Protein AF-A0A540K7S5-F1 (afdb_monomer_lite)

Foldseek 3Di:
DDDDDDDDPDDDPDDPPCPPDPPVNVVQCVLLVVQVVSNPDDPVVSVVSVVVVVVVVVVVVVVVVVVCVVVVD

Structure (mmCIF, N/CA/C/O backbone):
data_AF-A0A540K7S5-F1
#
_entry.id   AF-A0A540K7S5-F1
#
loop_
_atom_site.group_PDB
_atom_site.id
_atom_site.type_symbol
_atom_site.label_atom_id
_atom_site.label_alt_id
_atom_site.label_comp_id
_atom_site.label_asym_id
_atom_site.label_entity_id
_atom_site.label_seq_id
_atom_site.pdbx_PDB_ins_code
_atom_site.Cartn_x
_atom_site.Cartn_y
_atom_site.Cartn_z
_atom_site.occupancy
_atom_site.B_iso_or_equiv
_atom_site.auth_seq_id
_atom_site.auth_comp_id
_atom_site.auth_asym_id
_atom_site.auth_atom_id
_atom_site.pdbx_PDB_model_num
ATOM 1 N N . MET A 1 1 ? 62.407 22.895 -38.737 1.00 39.47 1 MET A N 1
ATOM 2 C CA . MET A 1 1 ? 61.494 23.913 -38.164 1.00 39.47 1 MET A CA 1
ATOM 3 C C . MET A 1 1 ? 60.244 23.201 -37.651 1.00 39.47 1 MET A C 1
ATOM 5 O O . MET A 1 1 ? 59.584 22.538 -38.436 1.00 39.47 1 MET A O 1
ATOM 9 N N . LYS A 1 2 ? 59.979 23.220 -36.336 1.00 43.53 2 LYS A N 1
ATOM 10 C CA . LYS A 1 2 ? 58.848 22.510 -35.703 1.00 43.53 2 LYS A CA 1
ATOM 11 C C . LYS A 1 2 ? 57.665 23.474 -35.565 1.00 43.53 2 LYS A C 1
ATOM 13 O O . LYS A 1 2 ? 57.769 24.448 -34.829 1.00 43.53 2 LYS A O 1
ATOM 18 N N . THR A 1 3 ? 56.552 23.223 -36.248 1.00 54.12 3 THR A N 1
ATOM 19 C CA . THR A 1 3 ? 55.330 24.028 -36.095 1.00 54.12 3 THR A CA 1
ATOM 20 C C . THR A 1 3 ? 54.504 23.508 -34.920 1.00 54.12 3 THR A C 1
ATOM 22 O O . THR A 1 3 ? 53.843 22.474 -35.028 1.00 54.12 3 THR A O 1
ATOM 25 N N . MET A 1 4 ? 54.526 24.225 -33.795 1.00 55.31 4 MET A N 1
ATOM 26 C CA . MET A 1 4 ? 53.568 24.019 -32.708 1.00 55.31 4 MET A CA 1
ATOM 27 C C . MET A 1 4 ? 52.179 24.495 -33.153 1.00 55.31 4 MET A C 1
ATOM 29 O O . MET A 1 4 ? 51.936 25.692 -33.280 1.00 55.31 4 MET A O 1
ATOM 33 N N . LYS A 1 5 ? 51.246 23.561 -33.366 1.00 57.41 5 LYS A N 1
ATOM 34 C CA . LYS A 1 5 ? 49.814 23.862 -33.508 1.00 57.41 5 LYS A CA 1
ATOM 35 C C . LYS A 1 5 ? 49.133 23.656 -32.160 1.00 57.41 5 LYS A C 1
ATOM 37 O O . LYS A 1 5 ? 48.812 22.538 -31.769 1.00 57.41 5 LYS A O 1
ATOM 42 N N . MET A 1 6 ? 48.916 24.756 -31.450 1.00 57.22 6 MET A N 1
ATOM 43 C CA . MET A 1 6 ? 48.065 24.788 -30.267 1.00 57.22 6 MET A CA 1
ATOM 44 C C . MET A 1 6 ? 46.599 25.006 -30.686 1.00 57.22 6 MET A C 1
ATOM 46 O O . MET A 1 6 ? 46.323 25.769 -31.608 1.00 57.22 6 MET A O 1
ATOM 50 N N . ARG A 1 7 ? 45.678 24.409 -29.914 1.00 56.06 7 ARG A N 1
ATOM 51 C CA . ARG A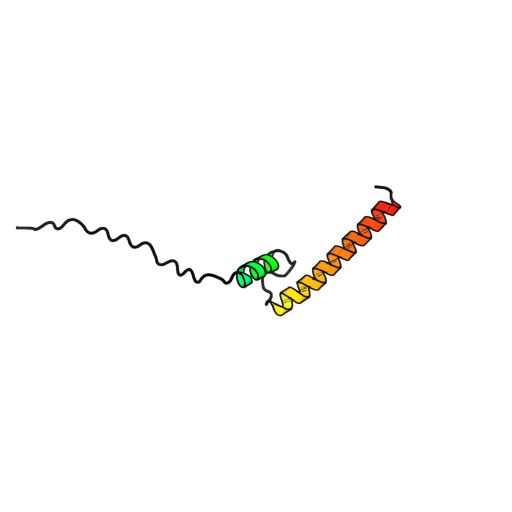 1 7 ? 44.213 24.636 -29.850 1.00 56.06 7 ARG A CA 1
ATOM 52 C C . ARG A 1 7 ? 43.330 23.828 -30.814 1.00 56.06 7 ARG A C 1
ATOM 54 O O . ARG A 1 7 ? 43.050 24.239 -31.932 1.00 56.06 7 ARG A O 1
ATOM 61 N N . ARG A 1 8 ? 42.691 22.793 -30.253 1.00 55.16 8 ARG A N 1
ATOM 62 C CA . ARG A 1 8 ? 41.221 22.636 -30.261 1.00 55.16 8 ARG A CA 1
ATOM 63 C C . ARG A 1 8 ? 40.788 21.746 -29.093 1.00 55.16 8 ARG A C 1
ATOM 65 O O . ARG A 1 8 ? 40.735 20.527 -29.186 1.00 55.16 8 ARG A O 1
ATOM 72 N N . ARG A 1 9 ? 40.456 22.400 -27.980 1.00 56.12 9 ARG A N 1
ATOM 73 C CA . ARG A 1 9 ? 39.653 21.842 -26.891 1.00 56.12 9 ARG A CA 1
ATOM 74 C C . ARG A 1 9 ? 38.272 21.515 -27.467 1.00 56.12 9 ARG A C 1
ATOM 76 O O . ARG A 1 9 ? 37.431 22.401 -27.563 1.00 56.12 9 ARG A O 1
ATOM 83 N N . ARG A 1 10 ? 38.041 20.274 -27.897 1.00 54.00 10 ARG A N 1
ATOM 84 C CA . ARG A 1 10 ? 36.682 19.768 -28.129 1.00 54.00 10 ARG A CA 1
ATOM 85 C C . ARG A 1 10 ? 36.172 19.192 -26.815 1.00 54.00 10 ARG A C 1
ATOM 87 O O . ARG A 1 10 ? 36.315 18.011 -26.533 1.00 54.00 10 ARG A O 1
ATOM 94 N N . GLN A 1 11 ? 35.592 20.071 -26.002 1.00 53.44 11 GLN A N 1
ATOM 95 C CA . GLN A 1 11 ? 34.493 19.658 -25.143 1.00 53.44 11 GLN A CA 1
ATOM 96 C C . GLN A 1 11 ? 33.351 19.227 -26.063 1.00 53.44 11 GLN A C 1
ATOM 98 O O . GLN A 1 11 ? 32.797 20.059 -26.773 1.00 53.44 11 GLN A O 1
ATOM 103 N N . VAL A 1 12 ? 32.996 17.948 -26.032 1.00 54.03 12 VAL A N 1
ATOM 104 C CA . VAL A 1 12 ? 31.595 17.547 -26.167 1.00 54.03 12 VAL A CA 1
ATOM 105 C C . VAL A 1 12 ? 31.331 16.566 -25.037 1.00 54.03 12 VAL A C 1
ATOM 107 O O . VAL A 1 12 ? 31.495 15.356 -25.145 1.00 54.03 12 VAL A O 1
ATOM 110 N N . VAL A 1 13 ? 30.996 17.154 -23.895 1.00 54.34 13 VAL A N 1
ATOM 111 C CA . VAL A 1 13 ? 30.160 16.516 -22.885 1.00 54.34 13 VAL A CA 1
ATOM 112 C C . VAL A 1 13 ? 28.830 16.219 -23.570 1.00 54.34 13 VAL A C 1
ATOM 114 O O . VAL A 1 13 ? 28.221 17.140 -24.103 1.00 54.34 13 VAL A O 1
ATOM 117 N N . GLY A 1 14 ? 28.366 14.971 -23.576 1.00 50.28 14 GLY A N 1
ATOM 118 C CA . GLY A 1 14 ? 27.017 14.704 -24.082 1.00 50.28 14 GLY A CA 1
ATOM 119 C C . GLY A 1 14 ? 26.784 13.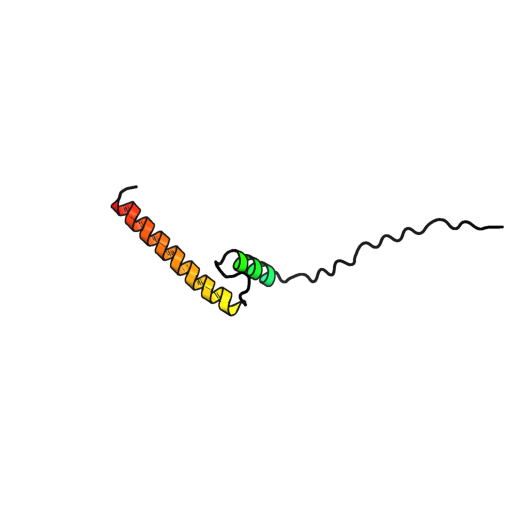301 -24.604 1.00 50.28 14 GLY A C 1
ATOM 120 O O . GLY A 1 14 ? 26.366 13.133 -25.737 1.00 50.28 14 GLY A O 1
ATOM 121 N N . GLY A 1 15 ? 27.041 12.295 -23.773 1.00 44.28 15 GLY A N 1
ATOM 122 C CA . GLY A 1 15 ? 26.657 10.912 -24.049 1.00 44.28 15 GLY A CA 1
ATOM 123 C C . GLY A 1 15 ? 25.854 10.295 -22.911 1.00 44.28 15 GLY A C 1
ATOM 124 O O . GLY A 1 15 ? 25.892 9.086 -22.721 1.00 44.28 15 GLY A O 1
ATOM 125 N N . ARG A 1 16 ? 25.156 11.101 -22.096 1.00 51.03 16 ARG A N 1
ATOM 126 C CA . ARG A 1 16 ? 24.112 10.549 -21.229 1.00 51.03 16 ARG A CA 1
ATOM 127 C C . ARG A 1 16 ? 22.966 10.165 -22.154 1.00 51.03 16 ARG A C 1
ATOM 129 O O . ARG A 1 16 ? 22.199 11.034 -22.552 1.00 51.03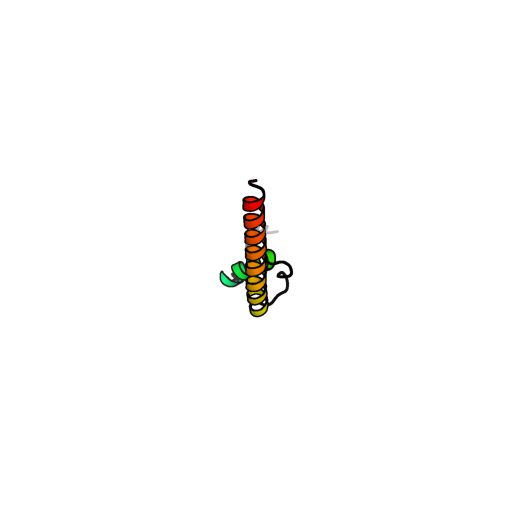 16 ARG A O 1
ATOM 136 N N . GLY A 1 17 ? 22.887 8.882 -22.501 1.00 45.75 17 GLY A N 1
ATOM 137 C CA . GLY A 1 17 ? 21.714 8.250 -23.103 1.00 45.75 17 GLY A CA 1
ATOM 138 C C . GLY A 1 17 ? 20.512 8.405 -22.174 1.00 45.75 17 GLY A C 1
ATOM 139 O O . GLY A 1 17 ? 20.143 7.498 -21.435 1.00 45.75 17 GLY A O 1
ATOM 140 N N . GLY A 1 18 ? 19.948 9.607 -22.150 1.00 51.91 18 GLY A N 1
ATOM 141 C CA . GLY A 1 18 ? 18.743 9.963 -21.430 1.00 51.91 18 GLY A CA 1
ATOM 142 C C . GLY A 1 18 ? 17.547 9.585 -22.279 1.00 51.91 18 GLY A C 1
ATOM 143 O O . GLY A 1 18 ? 16.870 10.458 -22.807 1.00 51.91 18 GLY A O 1
ATOM 144 N N . GLY A 1 19 ? 17.295 8.282 -22.416 1.00 55.69 19 GLY A N 1
ATOM 145 C CA . GLY A 1 19 ? 15.977 7.809 -22.816 1.00 55.69 19 GLY A CA 1
ATOM 146 C C . GLY A 1 19 ? 14.991 8.301 -21.764 1.00 55.69 19 GLY A C 1
ATOM 147 O O . GLY A 1 19 ? 14.964 7.774 -20.649 1.00 55.69 19 GLY A O 1
ATOM 148 N N . GLY A 1 20 ? 14.267 9.378 -22.073 1.00 63.44 20 GLY A N 1
ATOM 149 C CA . GLY A 1 20 ? 13.282 9.966 -21.178 1.00 63.44 20 GLY A CA 1
ATOM 150 C C . GLY A 1 20 ? 12.289 8.889 -20.769 1.00 63.44 20 GLY A C 1
ATOM 151 O O . GLY A 1 20 ? 11.485 8.440 -21.581 1.00 63.44 20 GLY A O 1
ATOM 152 N N . ARG A 1 21 ? 12.371 8.428 -19.516 1.00 68.31 21 ARG A N 1
ATOM 153 C CA . ARG A 1 21 ? 11.354 7.528 -18.971 1.00 68.31 21 ARG A CA 1
ATOM 154 C C . ARG A 1 21 ? 10.020 8.239 -19.090 1.00 68.31 21 ARG A C 1
ATOM 156 O O . ARG A 1 21 ? 9.912 9.400 -18.690 1.00 68.31 21 ARG A O 1
ATOM 163 N N . SER A 1 22 ? 9.013 7.546 -19.610 1.00 86.88 22 SER A N 1
ATOM 164 C CA . SER A 1 22 ? 7.679 8.129 -19.676 1.00 86.88 22 SER A CA 1
ATOM 165 C C . SER A 1 22 ? 7.228 8.522 -18.266 1.00 86.88 22 SER A C 1
ATOM 167 O O . SER A 1 22 ? 7.584 7.875 -17.273 1.00 86.88 22 SER A O 1
ATOM 169 N N . MET A 1 23 ? 6.423 9.577 -18.153 1.00 90.44 23 MET A N 1
ATOM 170 C CA . MET A 1 23 ? 5.870 10.008 -16.863 1.00 90.44 23 MET A CA 1
ATOM 171 C C . MET A 1 23 ? 5.165 8.849 -16.131 1.00 90.44 23 MET A C 1
ATOM 173 O O . MET A 1 23 ? 5.230 8.737 -14.905 1.00 90.44 23 MET A O 1
ATOM 177 N N . VAL A 1 24 ? 4.551 7.938 -16.894 1.00 90.44 24 VAL A N 1
ATOM 178 C CA . VAL A 1 24 ? 3.929 6.707 -16.391 1.00 90.44 24 VAL A CA 1
ATOM 179 C C . VAL A 1 24 ? 4.959 5.799 -15.721 1.00 90.44 24 VAL A C 1
ATOM 181 O O . VAL A 1 24 ? 4.743 5.380 -14.588 1.00 90.44 24 VAL A O 1
ATOM 184 N N . GLN A 1 25 ? 6.114 5.550 -16.344 1.00 91.06 25 GLN A N 1
ATOM 185 C CA . GLN A 1 25 ? 7.179 4.736 -15.744 1.00 91.06 25 GLN A CA 1
ATOM 186 C C . GLN A 1 25 ? 7.712 5.346 -14.442 1.00 91.06 25 GLN A C 1
ATOM 188 O O . GLN A 1 25 ? 8.013 4.618 -13.495 1.00 91.06 25 GLN A O 1
ATOM 193 N N . VAL A 1 26 ? 7.801 6.677 -14.362 1.00 92.94 26 VAL A N 1
ATOM 194 C CA . VAL A 1 26 ? 8.196 7.369 -13.125 1.00 92.94 26 VAL A CA 1
ATOM 195 C C . VAL A 1 26 ? 7.155 7.151 -12.024 1.00 92.94 26 VAL A C 1
ATOM 197 O O . VAL A 1 26 ? 7.524 6.832 -10.893 1.00 92.94 26 VAL A O 1
ATOM 200 N N . LYS A 1 27 ? 5.860 7.278 -12.342 1.00 93.62 27 LYS A N 1
ATOM 201 C CA . LYS A 1 27 ? 4.762 7.027 -11.393 1.00 93.62 27 LYS A CA 1
ATOM 202 C C . LYS A 1 27 ? 4.719 5.567 -10.937 1.00 93.62 27 LYS A C 1
ATOM 204 O O . LYS A 1 27 ? 4.635 5.326 -9.737 1.00 93.62 27 LYS A O 1
ATOM 209 N N . VAL A 1 28 ? 4.857 4.611 -11.857 1.00 94.25 28 VAL A N 1
ATOM 210 C CA . VAL A 1 28 ? 4.912 3.175 -11.534 1.00 94.25 28 VAL A CA 1
ATOM 211 C C . VAL A 1 28 ? 6.094 2.885 -10.613 1.00 94.25 28 VAL A C 1
ATOM 213 O O . VAL A 1 28 ? 5.919 2.233 -9.590 1.00 94.25 28 VAL A O 1
ATOM 216 N N . LYS A 1 29 ? 7.277 3.447 -10.890 1.00 94.31 29 LYS A N 1
ATOM 217 C CA . LYS A 1 29 ? 8.448 3.270 -10.022 1.00 94.31 29 LYS A CA 1
ATOM 218 C C . LYS A 1 29 ? 8.239 3.851 -8.621 1.00 94.31 29 LYS A C 1
ATOM 220 O O . LYS A 1 29 ? 8.656 3.241 -7.641 1.00 94.31 29 LYS A O 1
ATOM 225 N N . LYS A 1 30 ? 7.587 5.012 -8.509 1.00 95.31 30 LYS A N 1
ATOM 226 C CA . LYS A 1 30 ? 7.215 5.580 -7.203 1.00 95.31 30 LYS A CA 1
ATOM 227 C C . LYS A 1 30 ? 6.245 4.665 -6.458 1.00 95.31 30 LYS A C 1
ATOM 229 O O . LYS A 1 30 ? 6.461 4.393 -5.283 1.00 95.31 30 LYS A O 1
ATOM 234 N N . LEU A 1 31 ? 5.231 4.142 -7.146 1.00 96.19 31 LEU A N 1
ATOM 235 C CA . LEU A 1 31 ? 4.268 3.216 -6.558 1.00 96.19 31 LEU A CA 1
ATOM 236 C C . LEU A 1 31 ? 4.955 1.936 -6.053 1.00 96.19 31 LEU A C 1
ATOM 238 O O . LEU A 1 31 ? 4.751 1.544 -4.912 1.00 96.19 31 LEU A O 1
ATOM 242 N N . GLN A 1 32 ? 5.874 1.356 -6.829 1.00 96.00 32 GLN A N 1
ATOM 243 C CA . GLN A 1 32 ? 6.684 0.201 -6.414 1.00 96.00 32 GLN A CA 1
ATOM 244 C C . GLN A 1 32 ? 7.493 0.433 -5.126 1.00 96.00 32 GLN A C 1
ATOM 246 O O . GLN A 1 32 ? 7.804 -0.525 -4.419 1.00 96.00 32 GLN A O 1
ATOM 251 N N . MET A 1 33 ? 7.878 1.679 -4.832 1.00 96.00 33 MET A N 1
ATOM 252 C CA . MET A 1 33 ? 8.602 2.023 -3.604 1.00 96.00 33 MET A CA 1
ATOM 253 C C . MET A 1 33 ? 7.680 2.204 -2.396 1.00 96.00 33 MET A C 1
ATOM 255 O O . MET A 1 33 ? 8.130 1.971 -1.278 1.00 96.00 33 MET A O 1
ATOM 259 N N . LEU A 1 34 ? 6.433 2.624 -2.622 1.00 96.19 34 LEU A N 1
ATOM 260 C CA . LEU A 1 34 ? 5.437 2.867 -1.576 1.00 96.19 34 LEU A CA 1
ATOM 261 C C . LEU A 1 34 ? 4.755 1.580 -1.114 1.00 96.19 34 LEU A C 1
ATOM 263 O O . LEU A 1 34 ? 4.491 1.418 0.072 1.00 96.19 34 LEU A O 1
ATOM 267 N N . ILE A 1 35 ? 4.457 0.678 -2.048 1.00 95.88 35 ILE A N 1
ATOM 268 C CA . ILE A 1 35 ? 3.719 -0.544 -1.738 1.00 95.88 35 ILE A CA 1
ATOM 269 C C . ILE A 1 35 ? 4.666 -1.573 -1.104 1.00 95.88 35 ILE A C 1
ATOM 271 O O . ILE A 1 35 ? 5.695 -1.900 -1.713 1.00 95.88 35 ILE A O 1
ATOM 275 N N . PRO A 1 36 ? 4.347 -2.123 0.085 1.00 93.75 36 PRO A N 1
ATOM 276 C CA . PRO A 1 36 ? 5.134 -3.192 0.695 1.00 93.75 36 PRO A CA 1
ATOM 277 C C . PRO A 1 36 ? 5.263 -4.370 -0.271 1.00 93.75 36 PRO A C 1
ATOM 279 O O . PRO A 1 36 ? 4.263 -4.829 -0.801 1.00 93.75 36 PRO A O 1
ATOM 282 N N . GLY A 1 37 ? 6.485 -4.833 -0.554 1.00 92.44 37 GLY A N 1
ATOM 283 C CA . GLY A 1 37 ? 6.734 -5.892 -1.549 1.00 92.44 37 GLY A CA 1
ATOM 284 C C . GLY A 1 37 ? 6.668 -5.451 -3.024 1.00 92.44 37 GLY A C 1
ATOM 285 O O . GLY A 1 37 ? 6.925 -6.258 -3.915 1.00 92.44 37 GLY A O 1
ATOM 286 N N . GLY A 1 38 ? 6.409 -4.169 -3.309 1.00 91.44 38 GLY A N 1
ATOM 287 C CA . GLY A 1 38 ? 6.164 -3.647 -4.659 1.00 91.44 38 GLY A CA 1
ATOM 288 C C . GLY A 1 38 ? 7.384 -3.505 -5.578 1.00 91.44 38 GLY A C 1
ATOM 289 O O . GLY A 1 38 ? 7.229 -3.467 -6.799 1.00 91.44 38 GLY A O 1
ATOM 290 N N . ARG A 1 39 ? 8.612 -3.458 -5.037 1.00 90.19 39 ARG A N 1
ATOM 291 C CA . ARG A 1 39 ? 9.837 -3.040 -5.766 1.00 90.19 39 ARG A CA 1
ATOM 292 C C . ARG A 1 39 ? 10.177 -3.841 -7.026 1.00 90.19 39 ARG A C 1
ATOM 294 O O . ARG A 1 39 ? 10.926 -3.344 -7.862 1.00 90.19 39 ARG A O 1
ATOM 301 N N . ARG A 1 40 ? 9.685 -5.075 -7.154 1.00 89.38 40 ARG A N 1
ATOM 302 C CA . ARG A 1 40 ? 9.984 -5.977 -8.284 1.00 89.38 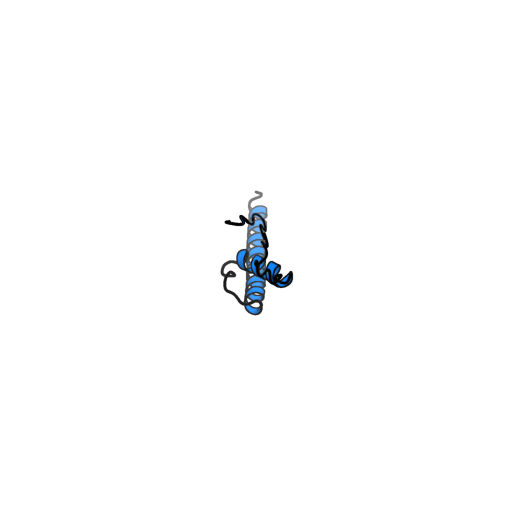40 ARG A CA 1
ATOM 303 C C . ARG A 1 40 ? 8.739 -6.420 -9.055 1.00 89.38 40 ARG A C 1
ATOM 305 O O . ARG A 1 40 ? 8.833 -7.289 -9.917 1.00 89.38 40 ARG A O 1
ATOM 312 N N . LEU A 1 41 ? 7.576 -5.844 -8.757 1.00 91.75 41 LEU A N 1
ATOM 313 C CA . LEU A 1 41 ? 6.322 -6.243 -9.389 1.00 91.75 41 LEU A CA 1
ATOM 314 C C . LEU A 1 41 ? 6.141 -5.580 -10.751 1.00 91.75 41 LEU A C 1
ATOM 316 O O . LEU A 1 41 ? 6.411 -4.390 -10.921 1.00 91.75 41 LEU A O 1
ATOM 320 N N . LYS A 1 42 ? 5.619 -6.350 -11.709 1.00 93.06 42 LYS A N 1
ATOM 321 C CA . LYS A 1 42 ? 5.067 -5.810 -12.959 1.00 93.06 42 LYS A CA 1
ATOM 322 C C . LYS A 1 42 ? 3.823 -4.968 -12.657 1.00 93.06 42 LYS A C 1
ATOM 324 O O . LYS A 1 42 ? 3.192 -5.175 -11.624 1.00 93.06 42 LYS A O 1
ATOM 329 N N . ALA A 1 43 ? 3.469 -4.055 -13.562 1.00 90.19 43 ALA A N 1
ATOM 330 C CA . ALA A 1 43 ? 2.387 -3.092 -13.352 1.00 90.19 43 ALA A CA 1
ATOM 331 C C . ALA A 1 43 ? 1.056 -3.763 -12.964 1.00 90.19 43 ALA A C 1
ATOM 333 O O . ALA A 1 43 ? 0.458 -3.369 -11.971 1.00 90.19 43 ALA A O 1
ATOM 334 N N . ASP A 1 44 ? 0.664 -4.835 -13.655 1.00 91.19 44 ASP A N 1
ATOM 335 C CA . ASP A 1 44 ? -0.610 -5.530 -13.410 1.00 91.19 44 ASP A CA 1
ATOM 336 C C . ASP A 1 44 ? -0.722 -6.047 -11.967 1.00 91.19 44 ASP A C 1
ATOM 338 O O . ASP A 1 44 ? -1.697 -5.787 -11.264 1.00 91.19 44 ASP A O 1
ATOM 342 N N . ARG A 1 45 ? 0.331 -6.718 -11.480 1.00 94.88 45 ARG A N 1
ATOM 343 C CA . ARG A 1 45 ? 0.391 -7.225 -10.099 1.00 94.88 45 ARG A CA 1
ATOM 344 C C . ARG A 1 45 ? 0.572 -6.107 -9.081 1.00 94.88 45 ARG A C 1
ATOM 346 O O . ARG A 1 45 ? 0.031 -6.188 -7.986 1.00 94.88 45 ARG A O 1
ATOM 353 N N . LEU A 1 46 ? 1.327 -5.070 -9.439 1.00 96.75 46 LEU A N 1
ATOM 354 C CA . LE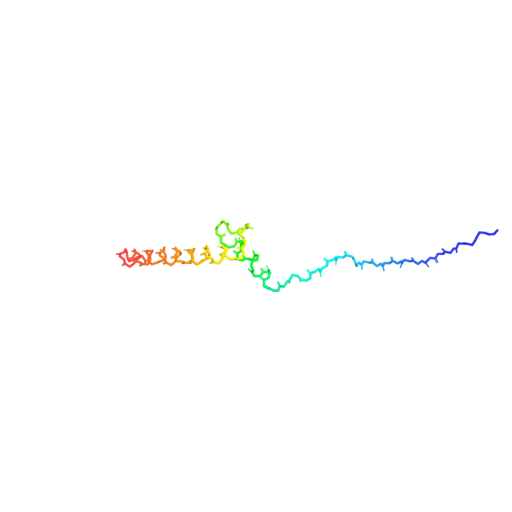U A 1 46 ? 1.530 -3.907 -8.585 1.00 96.75 46 LEU A CA 1
ATOM 355 C C . LEU A 1 46 ? 0.202 -3.206 -8.296 1.00 96.75 46 LEU A C 1
ATOM 357 O O . LEU A 1 46 ? -0.028 -2.821 -7.154 1.00 96.75 46 LEU A O 1
ATOM 361 N N . PHE A 1 47 ? -0.667 -3.048 -9.296 1.00 95.88 47 PHE A N 1
ATOM 362 C CA . PHE A 1 47 ? -1.969 -2.409 -9.108 1.00 95.88 47 PHE A CA 1
ATOM 363 C C . PHE A 1 47 ? -2.920 -3.256 -8.265 1.00 95.88 47 PHE A C 1
ATOM 365 O O . PHE A 1 47 ? -3.561 -2.700 -7.376 1.00 95.88 47 PHE A O 1
ATOM 372 N N . LEU A 1 48 ? -2.946 -4.578 -8.462 1.00 96.38 48 LEU A N 1
ATOM 373 C CA . LEU A 1 48 ? -3.713 -5.483 -7.599 1.00 96.38 48 LEU A CA 1
ATOM 374 C C . LEU A 1 48 ? -3.265 -5.353 -6.133 1.00 96.38 48 LEU A C 1
ATOM 376 O O . LEU A 1 48 ? -4.058 -5.016 -5.262 1.00 96.38 48 LEU A O 1
ATOM 380 N N . GLN A 1 49 ? -1.960 -5.480 -5.885 1.00 96.06 49 GLN A N 1
ATOM 381 C CA . GLN A 1 49 ? -1.398 -5.363 -4.539 1.00 96.06 49 GLN A CA 1
ATOM 382 C C . GLN A 1 49 ? -1.572 -3.961 -3.940 1.00 96.06 49 GLN A C 1
ATOM 384 O O . GLN A 1 49 ? -1.680 -3.804 -2.726 1.00 96.06 49 GLN A O 1
ATOM 389 N N . THR A 1 50 ? -1.618 -2.927 -4.783 1.00 97.38 50 THR A N 1
ATOM 390 C CA . THR A 1 50 ? -1.958 -1.566 -4.351 1.00 97.38 50 THR A CA 1
ATOM 391 C C . THR A 1 50 ? -3.391 -1.504 -3.832 1.00 97.38 50 THR A C 1
ATOM 393 O O . THR A 1 50 ? -3.621 -0.891 -2.791 1.00 97.38 50 THR A O 1
ATOM 396 N N . ALA A 1 51 ? -4.348 -2.125 -4.527 1.00 97.38 51 ALA A N 1
ATOM 397 C CA . ALA A 1 51 ? -5.742 -2.155 -4.097 1.00 97.38 51 ALA A CA 1
ATOM 398 C C . ALA A 1 51 ? -5.895 -2.881 -2.751 1.00 97.38 51 ALA A C 1
ATOM 400 O O . ALA A 1 51 ? -6.499 -2.326 -1.830 1.00 97.38 51 ALA A O 1
ATOM 401 N N . ASP A 1 52 ? -5.259 -4.046 -2.607 1.00 96.94 52 ASP A N 1
ATOM 402 C CA . ASP A 1 52 ? -5.249 -4.811 -1.354 1.00 96.94 52 ASP A CA 1
ATOM 403 C C . ASP A 1 52 ? -4.652 -3.990 -0.204 1.00 96.94 52 ASP A C 1
ATOM 405 O O . ASP A 1 52 ? -5.216 -3.913 0.890 1.00 96.94 52 ASP A O 1
ATOM 409 N N . TYR A 1 53 ? -3.537 -3.302 -0.462 1.00 97.62 53 TYR A N 1
ATOM 410 C CA . TYR A 1 53 ? -2.880 -2.486 0.553 1.00 97.62 53 TYR A CA 1
ATOM 411 C C . TYR A 1 53 ? -3.721 -1.271 0.971 1.00 97.62 53 TYR A C 1
ATOM 413 O O . TYR A 1 53 ? -3.808 -0.958 2.159 1.00 97.62 53 TYR A O 1
ATOM 421 N N . ILE A 1 54 ? -4.399 -0.608 0.027 1.00 98.19 54 ILE A N 1
ATOM 422 C CA . ILE A 1 54 ? -5.337 0.483 0.341 1.00 98.19 54 ILE A CA 1
ATOM 423 C C . ILE A 1 54 ? -6.487 -0.032 1.211 1.00 98.19 54 ILE A C 1
ATOM 425 O O . ILE A 1 54 ? -6.863 0.638 2.177 1.00 98.19 54 ILE A O 1
ATOM 429 N N . LEU A 1 55 ? -7.043 -1.203 0.890 1.00 98.19 55 LEU A N 1
ATOM 430 C CA . LEU A 1 55 ? -8.111 -1.814 1.679 1.00 98.19 55 LEU A CA 1
ATOM 431 C C . LEU A 1 55 ? -7.642 -2.109 3.109 1.00 98.19 55 LEU A C 1
ATOM 433 O O . LEU A 1 55 ? -8.324 -1.737 4.065 1.00 98.19 55 LEU A O 1
ATOM 437 N N . GLN A 1 56 ? -6.457 -2.702 3.258 1.00 97.69 56 GLN A N 1
ATOM 438 C CA . GLN A 1 56 ? -5.868 -2.990 4.564 1.00 97.69 56 GLN A CA 1
ATOM 439 C C . GLN A 1 56 ? -5.668 -1.715 5.394 1.00 97.69 56 GLN A C 1
ATOM 441 O O . GLN A 1 56 ? -6.056 -1.680 6.562 1.00 97.69 56 GLN A O 1
ATOM 446 N N . LEU A 1 57 ? -5.109 -0.653 4.803 1.00 98.25 57 LEU A N 1
ATOM 447 C CA . LEU A 1 57 ? -4.912 0.625 5.495 1.00 98.25 57 LEU A CA 1
ATOM 448 C C . LEU A 1 57 ? -6.240 1.241 5.943 1.00 98.25 57 LEU A C 1
ATOM 450 O O . LEU A 1 57 ? -6.358 1.711 7.073 1.00 98.25 57 LEU A O 1
ATOM 454 N N . ARG A 1 58 ? -7.264 1.211 5.083 1.00 98.25 58 ARG A N 1
ATOM 455 C CA . ARG A 1 58 ? -8.606 1.697 5.438 1.00 98.25 58 ARG A CA 1
ATOM 456 C C . ARG A 1 58 ? -9.194 0.914 6.605 1.00 98.25 58 ARG A C 1
ATOM 458 O O . ARG A 1 58 ? -9.747 1.521 7.516 1.00 98.25 58 ARG A O 1
ATOM 465 N N . LEU A 1 59 ? -9.042 -0.409 6.609 1.00 98.31 59 LEU A N 1
ATOM 466 C CA . LEU A 1 59 ? -9.507 -1.245 7.712 1.00 98.31 59 LEU A CA 1
ATOM 467 C C . LEU A 1 59 ? -8.777 -0.911 9.021 1.00 98.31 59 LEU A C 1
ATOM 469 O O . LEU A 1 59 ? -9.429 -0.744 10.048 1.00 98.31 59 LEU A O 1
ATOM 473 N N . GLN A 1 60 ? -7.451 -0.747 8.982 1.00 97.62 60 GLN A N 1
ATOM 474 C CA . GLN A 1 60 ? -6.654 -0.351 10.150 1.00 97.62 60 GLN A CA 1
ATOM 475 C C . GLN A 1 60 ? -7.102 1.001 10.717 1.00 97.62 60 GLN A C 1
ATOM 477 O O . GLN A 1 60 ? -7.274 1.130 11.929 1.00 97.62 60 GLN A O 1
ATOM 482 N N . LEU A 1 61 ? -7.345 1.988 9.851 1.00 97.88 61 LEU A N 1
ATOM 483 C CA . LEU A 1 61 ? -7.858 3.296 10.263 1.00 97.88 61 LEU A CA 1
ATOM 484 C C . LEU A 1 61 ? -9.261 3.196 10.863 1.00 97.88 61 LEU A C 1
ATOM 486 O O . LEU A 1 61 ? -9.511 3.797 11.902 1.00 97.88 61 LEU A O 1
ATOM 490 N N . ASN A 1 62 ? -10.158 2.419 10.254 1.00 97.62 62 ASN A N 1
ATOM 491 C CA . ASN A 1 62 ? -11.516 2.235 10.763 1.00 97.62 62 ASN A CA 1
ATOM 492 C C . ASN A 1 62 ? -11.513 1.593 12.155 1.00 97.62 62 ASN A C 1
ATOM 494 O O . ASN A 1 62 ? -12.228 2.054 13.042 1.00 97.62 62 ASN A O 1
ATOM 498 N N . VAL A 1 63 ? -10.688 0.561 12.361 1.00 97.12 63 VAL A N 1
ATOM 499 C CA . VAL A 1 63 ? -10.516 -0.071 13.676 1.00 97.12 63 VAL A CA 1
ATOM 500 C C . VAL A 1 63 ? -9.967 0.940 14.676 1.00 97.12 63 VAL A C 1
ATOM 502 O O . VAL A 1 63 ? -10.542 1.102 15.749 1.00 97.12 63 VAL A O 1
ATOM 505 N N . LEU A 1 64 ? -8.908 1.671 14.323 1.00 96.88 64 LEU A N 1
ATOM 506 C CA . LEU A 1 64 ? -8.302 2.653 15.221 1.00 96.88 64 LEU A CA 1
ATOM 507 C C . LEU A 1 64 ? -9.282 3.773 15.601 1.00 96.88 64 LEU A C 1
ATOM 509 O O . LEU A 1 64 ? -9.350 4.152 16.765 1.00 96.88 64 LEU A O 1
ATOM 513 N N . GLN A 1 65 ? -10.080 4.257 14.649 1.00 96.06 65 GLN A N 1
ATOM 514 C CA . GLN A 1 65 ? -11.131 5.247 14.896 1.00 96.06 65 GLN A CA 1
ATOM 515 C C . GLN A 1 65 ? -12.273 4.693 15.753 1.00 96.06 65 GLN A C 1
ATOM 517 O O . GLN A 1 65 ? -12.829 5.413 16.578 1.00 96.06 65 GLN A O 1
ATOM 522 N N . ALA A 1 66 ? -12.663 3.431 15.559 1.00 95.75 66 ALA A N 1
ATOM 523 C CA . ALA A 1 66 ? -13.672 2.796 16.399 1.00 95.75 66 ALA A CA 1
ATOM 524 C C . ALA A 1 66 ? -13.170 2.678 17.844 1.00 95.75 66 ALA A C 1
ATOM 526 O O . ALA A 1 66 ? -13.881 3.051 18.775 1.00 95.75 66 ALA A O 1
ATOM 527 N N . LEU A 1 67 ? -11.920 2.245 18.024 1.00 95.56 67 LEU A N 1
ATOM 528 C CA . LEU A 1 67 ? -11.290 2.159 19.336 1.00 95.56 67 LEU A CA 1
ATOM 529 C C . LEU A 1 67 ? -11.129 3.544 19.972 1.00 95.56 67 LEU A C 1
ATOM 531 O O . LEU A 1 67 ? -11.493 3.705 21.131 1.00 95.56 67 LEU A O 1
ATOM 535 N N . SER A 1 68 ? -10.676 4.565 19.239 1.00 95.44 68 SER A N 1
ATOM 536 C CA . SER A 1 68 ? -10.538 5.917 19.802 1.00 95.44 68 SER A CA 1
ATOM 537 C C . SER A 1 68 ? -11.879 6.472 20.288 1.00 95.44 68 SER A C 1
ATOM 539 O O . SER A 1 68 ? -11.940 7.074 21.354 1.00 95.44 68 SER A O 1
ATOM 541 N N . LYS A 1 69 ? -12.974 6.200 19.564 1.00 92.94 69 LYS A N 1
ATOM 542 C CA . LYS A 1 69 ? -14.335 6.569 19.987 1.00 92.94 69 LYS A CA 1
ATOM 543 C C . LYS A 1 69 ? -14.776 5.827 21.247 1.00 92.94 69 LYS A C 1
ATOM 545 O O . LYS A 1 69 ? -15.405 6.437 22.106 1.00 92.94 69 LYS A O 1
ATOM 550 N N . ILE A 1 70 ? -14.454 4.536 21.361 1.00 93.06 70 ILE A N 1
ATOM 551 C CA . ILE A 1 70 ? -14.771 3.727 22.550 1.00 93.06 70 ILE A CA 1
ATOM 552 C C . ILE A 1 70 ? -13.996 4.240 23.769 1.00 93.06 70 ILE A C 1
ATOM 554 O O . ILE A 1 70 ? -14.578 4.423 24.836 1.00 93.06 70 ILE A O 1
ATOM 558 N N . TYR A 1 71 ? -12.700 4.506 23.606 1.00 89.81 71 TYR A N 1
ATOM 559 C CA . TYR A 1 71 ? -11.817 4.923 24.696 1.00 89.81 71 TYR A CA 1
ATOM 560 C C . TYR A 1 71 ? -11.807 6.439 24.952 1.00 89.81 71 TYR A C 1
ATOM 562 O O . TYR A 1 71 ? -11.176 6.869 25.913 1.00 89.81 71 TYR A O 1
ATOM 570 N N . LYS A 1 72 ? -12.515 7.239 24.139 1.00 76.69 72 LYS A N 1
ATOM 571 C CA . LYS A 1 72 ? -12.533 8.717 24.187 1.00 76.69 72 LYS A CA 1
ATOM 572 C C . LYS A 1 72 ? -11.123 9.336 24.250 1.00 76.69 72 LYS A C 1
ATOM 574 O O . LYS A 1 72 ? -10.912 10.295 24.989 1.00 76.69 72 LYS A O 1
ATOM 579 N N . LEU A 1 73 ? -10.178 8.746 23.512 1.00 60.66 73 LEU A N 1
ATOM 580 C CA . LEU A 1 73 ? -8.830 9.296 23.313 1.00 60.66 73 LEU A CA 1
ATOM 581 C C . LEU A 1 73 ? -8.876 10.577 22.478 1.00 60.66 73 LEU A C 1
ATOM 583 O O . LEU A 1 73 ? -9.691 10.618 21.523 1.00 60.66 73 LEU A O 1
#

Sequence (73 aa):
MKTMKMRRRRQVVGGRGGGGRSMVQVKVKKLQMLIPGGRRLKADRLFLQTADYILQLRLQLNVLQALSKIYKL

Secondary structure (DSSP, 8-state):
----------------------HHHHHHHHHHHHSTTGGG--HHHHHHHHHHHHHHHHHHHHHHHHHHHHHT-

InterPro domains:
  IPR044660 Transcription factor IBH1-like [PTHR33124] (9-71)

pLDDT: 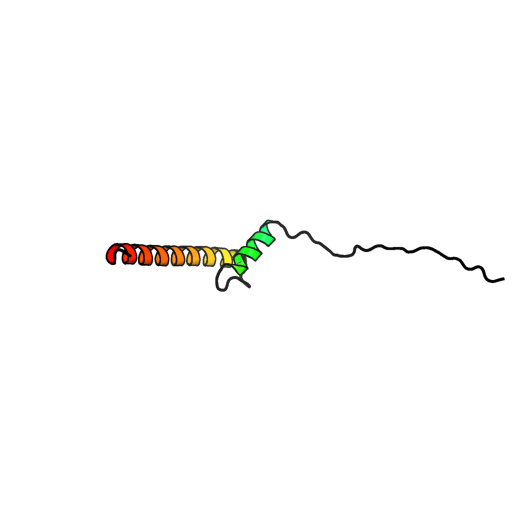mean 82.12, std 19.25, range [39.47, 98.31]

Radius of gyration: 27.18 Å; chains: 1; bounding box: 76×32×63 Å

Organism: Malus baccata (NCBI:txid106549)